Protein AF-A0A0D0DAP6-F1 (afdb_monomer_lite)

Secondary structure (DSSP, 8-state):
-----HHHHHHHHHHHS-GGGSTHHHHHHHHHHHHHTT--HHHHHHHHT--TTTGGGGS-S-HHHHHHHHHH---GGGS-----

Sequence (84 aa):
GSMSTHAWFMCHLCHIFPTSFVGNSMHAGGTTSVAAAGVPPSQIQVIGHWQPATWEHYVCKNLTLLQLLLFHGSHIHDLPFALI

F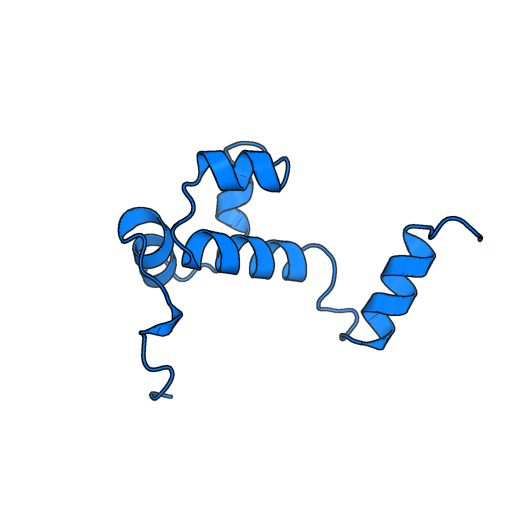oldseek 3Di:
DDPCDPVNVLVVVCVVPPNVCDDLVVLLVVLQVCLQQQNELVVSCVVVVHDSPPSVVSDPPPVVSNCCSHPVSDNCVPPPPPDD

Structure (mmCIF, N/CA/C/O backbone):
data_AF-A0A0D0DAP6-F1
#
_entry.id   AF-A0A0D0DAP6-F1
#
loop_
_atom_site.group_PDB
_atom_site.id
_atom_site.type_symbol
_atom_site.label_atom_id
_atom_site.label_alt_id
_atom_site.label_comp_id
_atom_site.label_asym_id
_atom_site.label_entity_id
_atom_site.label_seq_id
_atom_site.pdbx_PDB_ins_code
_atom_site.Cartn_x
_atom_site.Cartn_y
_atom_site.Cartn_z
_atom_site.occupancy
_atom_site.B_iso_or_equiv
_atom_site.auth_seq_id
_atom_site.auth_comp_id
_atom_site.auth_asym_id
_atom_site.auth_atom_id
_atom_site.pdbx_PDB_model_num
ATOM 1 N N . GLY A 1 1 ? 26.099 -14.340 -10.709 1.00 50.44 1 GLY A N 1
ATOM 2 C CA . GLY A 1 1 ? 24.859 -13.754 -11.252 1.00 50.44 1 GLY A CA 1
ATOM 3 C C . GLY A 1 1 ? 24.953 -12.250 -11.149 1.00 50.44 1 GLY A C 1
ATOM 4 O O . GLY A 1 1 ? 25.495 -11.775 -10.159 1.00 50.44 1 GLY A O 1
ATOM 5 N N . SER A 1 2 ? 24.510 -11.505 -12.161 1.00 65.94 2 SER A N 1
ATOM 6 C CA . SER A 1 2 ? 24.447 -10.041 -12.083 1.00 65.94 2 SER A CA 1
ATOM 7 C C . SER A 1 2 ? 23.405 -9.632 -11.045 1.00 65.94 2 SER A C 1
ATOM 9 O O . SER A 1 2 ? 22.308 -10.191 -11.041 1.00 65.94 2 SER A O 1
ATOM 11 N N . MET A 1 3 ? 23.723 -8.668 -10.178 1.00 69.00 3 MET A N 1
ATOM 12 C CA . MET A 1 3 ? 22.706 -8.106 -9.292 1.00 69.00 3 MET A CA 1
ATOM 13 C C . MET A 1 3 ? 21.587 -7.501 -10.141 1.00 69.00 3 MET A C 1
ATOM 15 O O . MET A 1 3 ? 21.845 -6.684 -11.025 1.00 69.00 3 MET A O 1
ATOM 19 N N . SER A 1 4 ? 20.353 -7.930 -9.881 1.00 68.19 4 SER A N 1
ATOM 20 C CA . SER A 1 4 ? 19.158 -7.314 -10.451 1.00 68.19 4 SER A CA 1
ATOM 21 C C . SER A 1 4 ? 19.149 -5.841 -10.054 1.00 68.19 4 SER A C 1
ATOM 23 O O . SER A 1 4 ? 18.994 -5.510 -8.878 1.00 68.19 4 SER A O 1
ATOM 25 N N . THR A 1 5 ? 19.327 -4.950 -11.024 1.00 86.88 5 THR A N 1
ATOM 26 C CA . THR A 1 5 ? 19.145 -3.517 -10.801 1.00 86.88 5 THR A CA 1
ATOM 27 C C . THR A 1 5 ? 17.656 -3.193 -10.767 1.00 86.88 5 THR A C 1
ATOM 29 O O . THR A 1 5 ? 16.837 -3.902 -11.352 1.00 86.88 5 THR A O 1
ATOM 32 N N . HIS A 1 6 ? 17.293 -2.080 -10.128 1.00 80.62 6 HIS A N 1
ATOM 33 C CA . HIS A 1 6 ? 15.924 -1.560 -10.176 1.00 80.62 6 HIS A CA 1
ATOM 34 C C . HIS A 1 6 ? 15.405 -1.447 -11.623 1.00 80.62 6 HIS A C 1
ATOM 36 O O . HIS A 1 6 ? 14.265 -1.800 -11.906 1.00 80.62 6 HIS A O 1
ATOM 42 N N . ALA A 1 7 ? 16.266 -1.029 -12.559 1.00 81.81 7 ALA A N 1
ATOM 43 C CA . ALA A 1 7 ? 15.936 -0.956 -13.980 1.00 81.81 7 ALA A CA 1
ATOM 44 C C . ALA A 1 7 ? 15.634 -2.333 -14.590 1.00 81.81 7 ALA A C 1
ATOM 46 O O . ALA A 1 7 ? 14.661 -2.461 -15.325 1.00 81.81 7 ALA A O 1
ATOM 47 N N . TRP A 1 8 ? 16.421 -3.366 -14.265 1.00 88.31 8 TRP A N 1
ATOM 48 C CA . TRP A 1 8 ? 16.154 -4.730 -14.727 1.00 88.31 8 TRP A CA 1
ATOM 49 C C . TRP A 1 8 ? 14.807 -5.242 -14.207 1.00 88.31 8 TRP A C 1
ATOM 51 O O . TRP A 1 8 ? 13.997 -5.734 -14.990 1.00 88.31 8 TRP A O 1
ATOM 61 N N . PHE A 1 9 ? 14.541 -5.053 -12.911 1.00 81.75 9 PHE A N 1
ATOM 62 C CA . PHE A 1 9 ? 13.288 -5.472 -12.288 1.00 81.75 9 PHE A CA 1
ATOM 63 C C . PHE A 1 9 ? 12.084 -4.764 -12.912 1.00 81.75 9 PHE A C 1
ATOM 65 O O . PHE A 1 9 ? 11.136 -5.423 -13.327 1.00 81.75 9 PHE A O 1
ATOM 72 N N . MET A 1 10 ? 12.144 -3.438 -13.061 1.00 82.19 10 MET A N 1
ATOM 73 C CA . MET A 1 10 ? 11.059 -2.672 -13.680 1.00 82.19 10 MET A CA 1
ATOM 74 C C . MET A 1 10 ? 10.857 -3.041 -15.149 1.00 82.19 10 MET A C 1
ATOM 76 O O . MET A 1 10 ? 9.721 -3.154 -15.596 1.00 82.19 10 MET A O 1
ATOM 80 N N . CYS A 1 11 ? 11.934 -3.287 -15.896 1.00 83.12 11 CYS A N 1
ATOM 81 C CA . CYS A 1 11 ? 11.843 -3.712 -17.292 1.00 83.12 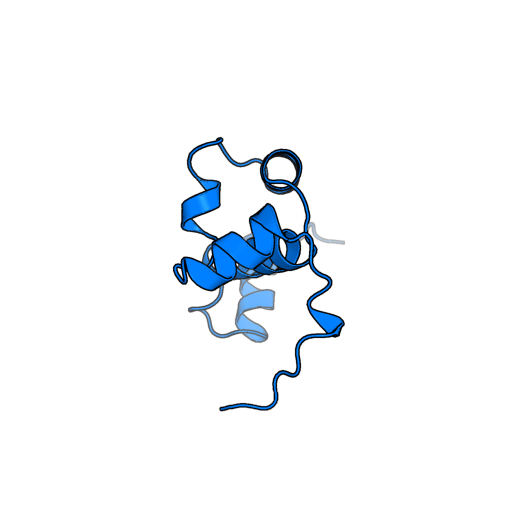11 CYS A CA 1
ATOM 82 C C . CYS A 1 11 ? 11.166 -5.086 -17.419 1.00 83.12 11 CYS A C 1
ATOM 84 O O . CYS A 1 11 ? 10.313 -5.281 -18.281 1.00 83.12 11 CYS A O 1
ATOM 86 N N . HIS A 1 12 ? 11.492 -6.018 -16.520 1.00 83.25 12 HIS A N 1
ATOM 87 C CA . HIS A 1 12 ? 10.844 -7.326 -16.459 1.00 83.25 12 HIS A CA 1
ATOM 88 C C . HIS A 1 12 ? 9.364 -7.218 -16.065 1.00 83.25 12 HIS A C 1
ATOM 90 O O . HIS A 1 12 ? 8.497 -7.847 -16.663 1.00 83.25 12 HIS A O 1
ATOM 96 N N . LEU A 1 13 ? 9.061 -6.370 -15.089 1.00 81.81 13 LEU A N 1
ATOM 97 C CA . LEU A 1 13 ? 7.723 -6.200 -14.540 1.00 81.81 13 LEU A CA 1
ATOM 98 C C . LEU A 1 13 ? 6.775 -5.501 -15.532 1.00 81.81 13 LEU A C 1
ATOM 100 O O . LEU A 1 13 ? 5.640 -5.941 -15.699 1.00 81.81 13 LEU A O 1
ATOM 104 N N . CYS A 1 14 ? 7.267 -4.510 -16.282 1.00 83.94 14 CYS A N 1
ATOM 105 C CA . CYS A 1 14 ? 6.558 -3.887 -17.409 1.00 83.94 14 CYS A CA 1
ATOM 106 C C . CYS A 1 14 ? 6.386 -4.813 -18.627 1.00 83.94 14 CYS A C 1
ATOM 108 O O . CYS A 1 14 ? 5.648 -4.482 -19.552 1.00 83.94 14 CYS A O 1
ATOM 110 N N . HIS A 1 15 ? 7.089 -5.947 -18.668 1.00 84.56 15 HIS A N 1
ATOM 111 C CA . HIS A 1 15 ? 6.890 -6.966 -19.699 1.00 84.56 15 HIS A CA 1
ATOM 112 C C . HIS A 1 15 ? 5.658 -7.834 -19.412 1.00 84.56 15 HIS A C 1
ATOM 114 O O . HIS A 1 15 ? 5.064 -8.389 -20.332 1.00 84.56 15 HIS A O 1
ATOM 120 N N . ILE A 1 16 ? 5.294 -7.964 -18.133 1.00 83.75 16 ILE A N 1
ATOM 121 C CA . ILE A 1 16 ? 4.172 -8.784 -17.659 1.00 83.75 16 ILE A CA 1
ATOM 122 C C . ILE A 1 16 ? 2.921 -7.917 -17.476 1.00 83.75 16 ILE A C 1
ATOM 124 O O . ILE A 1 16 ? 1.815 -8.338 -17.807 1.00 83.75 16 ILE A O 1
ATOM 128 N N . PHE A 1 17 ? 3.098 -6.698 -16.967 1.00 78.00 17 PHE A N 1
ATOM 129 C CA . PHE A 1 17 ? 2.021 -5.753 -16.694 1.00 78.00 17 PHE A CA 1
ATOM 130 C C . PHE A 1 17 ? 2.167 -4.491 -17.547 1.00 78.00 17 PHE A C 1
ATOM 132 O O . PHE A 1 17 ? 3.289 -4.089 -17.850 1.00 78.00 17 PHE A O 1
ATOM 139 N N . PRO A 1 18 ? 1.063 -3.804 -17.894 1.00 77.81 18 PRO A N 1
ATOM 140 C CA . PRO A 1 18 ? 1.153 -2.519 -18.572 1.00 77.81 18 PRO A CA 1
ATOM 141 C C . PRO A 1 18 ? 1.970 -1.529 -17.734 1.00 77.81 18 PRO A C 1
ATOM 143 O O . PRO A 1 18 ? 1.852 -1.488 -16.509 1.00 77.81 18 PRO A O 1
ATOM 146 N N . THR A 1 19 ? 2.755 -0.678 -18.392 1.00 70.31 19 THR A N 1
ATOM 147 C CA . THR A 1 19 ? 3.621 0.324 -17.741 1.00 70.31 19 THR A CA 1
ATOM 148 C C . THR A 1 19 ? 2.863 1.297 -16.831 1.00 70.31 19 THR A C 1
ATOM 150 O O . THR A 1 19 ? 3.462 1.909 -15.953 1.00 70.31 19 THR A O 1
ATOM 153 N N . SER A 1 20 ? 1.542 1.419 -16.986 1.00 70.06 20 SER A N 1
ATOM 154 C CA . SER A 1 20 ? 0.661 2.208 -16.117 1.00 70.06 20 SER A CA 1
ATOM 155 C C . SER A 1 20 ? 0.364 1.565 -14.750 1.00 70.06 20 SER A C 1
ATOM 157 O O . SER A 1 20 ? -0.214 2.223 -13.886 1.00 70.06 20 SER A O 1
ATOM 159 N N . PHE A 1 21 ? 0.725 0.293 -14.533 1.00 63.94 21 PHE A N 1
ATOM 160 C CA . PHE A 1 21 ? 0.394 -0.490 -13.329 1.00 63.94 21 PHE A CA 1
ATOM 161 C C . PHE A 1 21 ? 1.569 -0.715 -12.365 1.00 63.94 21 PHE A C 1
ATOM 163 O O . PHE A 1 21 ? 1.479 -1.545 -11.464 1.00 63.94 21 PHE A O 1
ATOM 170 N N . VAL A 1 22 ? 2.666 0.026 -12.503 1.00 73.94 22 VAL A N 1
ATOM 171 C CA . VAL A 1 22 ? 3.881 -0.193 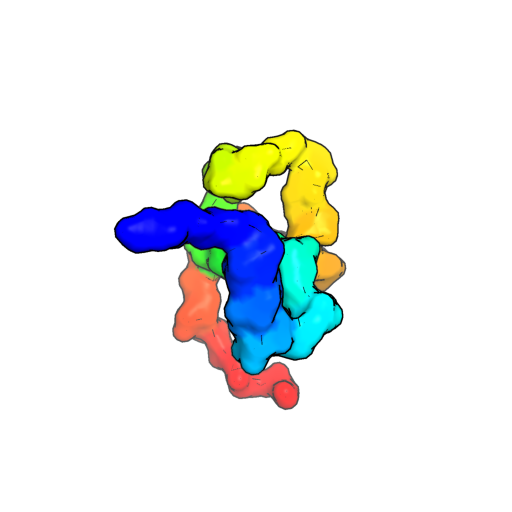-11.701 1.00 73.94 22 VAL A CA 1
ATOM 172 C C . VAL A 1 22 ? 3.998 0.753 -10.504 1.00 73.94 22 VAL A C 1
ATOM 174 O O . VAL A 1 22 ? 3.362 1.806 -10.452 1.00 73.94 22 VAL A O 1
ATOM 177 N N . GLY A 1 23 ? 4.821 0.372 -9.523 1.00 77.38 23 GLY A N 1
ATOM 178 C CA . GLY A 1 23 ? 5.162 1.197 -8.360 1.00 77.38 23 GLY A CA 1
ATOM 179 C C . GLY A 1 23 ? 3.957 1.502 -7.469 1.00 77.38 23 GLY A C 1
ATOM 180 O O . GLY A 1 23 ? 3.594 0.695 -6.618 1.00 77.38 23 GLY A O 1
ATOM 181 N N . ASN A 1 24 ? 3.315 2.655 -7.678 1.00 75.31 24 ASN A N 1
ATOM 182 C CA . ASN A 1 24 ? 2.223 3.137 -6.829 1.00 75.31 24 ASN A CA 1
ATOM 183 C C . ASN A 1 24 ? 0.961 2.282 -6.923 1.00 75.31 24 ASN A C 1
ATOM 185 O O . ASN A 1 24 ? 0.341 2.014 -5.900 1.00 75.31 24 ASN A O 1
ATOM 189 N N . SER A 1 25 ? 0.594 1.823 -8.121 1.00 74.00 25 SER A N 1
ATOM 190 C CA . SER A 1 25 ? -0.580 0.958 -8.299 1.00 74.00 25 SER A CA 1
ATOM 191 C C . SER A 1 25 ? -0.366 -0.411 -7.647 1.00 74.00 25 SER A C 1
ATOM 193 O O . SER A 1 25 ? -1.281 -0.943 -7.025 1.00 74.00 25 SER A O 1
ATOM 195 N N . MET A 1 26 ? 0.857 -0.950 -7.714 1.00 78.19 26 MET A N 1
ATOM 196 C CA . MET A 1 26 ? 1.226 -2.186 -7.015 1.00 78.19 26 MET A CA 1
ATOM 197 C C . MET A 1 26 ? 1.264 -2.009 -5.502 1.00 78.19 26 MET A C 1
ATOM 199 O O . MET A 1 26 ? 0.750 -2.861 -4.786 1.00 78.19 26 MET A O 1
ATOM 203 N N . HIS A 1 27 ? 1.818 -0.902 -5.007 1.00 80.25 27 HIS A N 1
ATOM 204 C CA . HIS A 1 27 ? 1.764 -0.577 -3.585 1.00 80.25 27 HIS A CA 1
ATOM 205 C C . HIS A 1 27 ? 0.320 -0.399 -3.107 1.00 80.25 27 HIS A C 1
ATOM 207 O O . HIS A 1 27 ? -0.032 -0.927 -2.061 1.00 80.25 27 HIS A O 1
ATOM 213 N N . ALA A 1 28 ? -0.542 0.259 -3.884 1.00 78.50 28 ALA A N 1
ATOM 214 C CA . ALA A 1 28 ? -1.954 0.417 -3.549 1.00 78.50 28 ALA A CA 1
ATOM 215 C C . ALA A 1 28 ? -2.703 -0.921 -3.520 1.00 78.50 28 ALA A C 1
ATOM 217 O O . ALA A 1 28 ? -3.408 -1.224 -2.556 1.00 78.50 28 ALA A O 1
ATOM 218 N N . GLY A 1 29 ? -2.503 -1.757 -4.541 1.00 79.31 29 GLY A N 1
ATOM 219 C CA . GLY A 1 29 ? -3.084 -3.096 -4.602 1.00 79.31 29 GLY A CA 1
ATOM 220 C C . GLY A 1 29 ? -2.587 -4.002 -3.475 1.00 79.31 29 GLY A C 1
ATOM 221 O O . GLY A 1 29 ? -3.391 -4.646 -2.808 1.00 79.31 29 GLY A O 1
ATOM 222 N N . GLY A 1 30 ? -1.278 -4.001 -3.208 1.00 81.56 30 GLY A N 1
ATOM 223 C CA . GLY A 1 30 ? -0.660 -4.770 -2.128 1.00 81.56 30 GLY A CA 1
ATOM 224 C C . GLY A 1 30 ? -1.156 -4.334 -0.752 1.00 81.56 30 GLY A C 1
ATOM 225 O O . GLY A 1 30 ? -1.635 -5.164 0.016 1.00 81.56 30 GLY A O 1
ATOM 226 N N . THR A 1 31 ? -1.140 -3.031 -0.463 1.00 83.31 31 THR A N 1
ATOM 227 C CA . THR A 1 31 ? -1.675 -2.474 0.788 1.00 83.31 31 THR A CA 1
ATOM 228 C C . THR A 1 31 ? -3.158 -2.805 0.953 1.00 83.31 31 THR A C 1
ATOM 230 O O . THR A 1 31 ? -3.570 -3.230 2.029 1.00 83.31 31 THR A O 1
ATOM 233 N N . THR A 1 32 ? -3.954 -2.690 -0.114 1.00 79.88 32 THR A N 1
ATOM 234 C CA . THR A 1 32 ? -5.378 -3.059 -0.097 1.00 79.88 32 THR A CA 1
ATOM 235 C C . THR A 1 32 ? -5.566 -4.553 0.164 1.00 79.88 32 THR A C 1
ATOM 237 O O . THR A 1 32 ? -6.420 -4.911 0.963 1.00 79.88 32 THR A O 1
ATOM 240 N N . SER A 1 33 ? -4.755 -5.428 -0.439 1.00 80.12 33 SER A N 1
ATOM 241 C CA . SER A 1 33 ? -4.811 -6.880 -0.215 1.00 80.12 33 SER A CA 1
ATOM 242 C C . SER A 1 33 ? -4.442 -7.275 1.217 1.00 80.12 33 SER A C 1
ATOM 244 O O . SER A 1 33 ? -5.000 -8.226 1.758 1.00 80.12 33 SER A O 1
ATOM 246 N N . VAL A 1 34 ? -3.494 -6.573 1.834 1.00 81.19 34 VAL A N 1
ATOM 247 C CA . VAL A 1 34 ? -3.059 -6.849 3.209 1.00 81.19 34 VAL A CA 1
ATOM 248 C C . VAL A 1 34 ? -4.074 -6.295 4.214 1.00 81.19 34 VAL A C 1
ATOM 250 O O . VAL A 1 34 ? -4.439 -6.989 5.159 1.00 81.19 34 VAL A O 1
ATOM 253 N N . ALA A 1 35 ? -4.613 -5.097 3.966 1.00 82.69 35 ALA A N 1
ATOM 254 C CA . ALA A 1 35 ? -5.744 -4.567 4.725 1.00 82.69 35 ALA A CA 1
ATOM 255 C C . ALA A 1 35 ? -6.968 -5.486 4.609 1.00 82.69 35 ALA A C 1
ATOM 257 O O . ALA A 1 35 ? -7.623 -5.769 5.603 1.00 82.69 35 ALA A O 1
ATOM 258 N N . ALA A 1 36 ? -7.242 -6.001 3.410 1.00 74.38 36 ALA A N 1
ATOM 259 C CA . ALA A 1 36 ? -8.294 -6.974 3.146 1.00 74.38 36 ALA A CA 1
ATOM 260 C C . ALA A 1 36 ? -8.171 -8.240 3.990 1.00 74.38 36 ALA A C 1
ATOM 262 O O . ALA A 1 36 ? -9.171 -8.753 4.470 1.00 74.38 36 ALA A O 1
ATOM 263 N N . ALA A 1 37 ? -6.951 -8.716 4.222 1.00 78.62 37 ALA A N 1
ATOM 264 C CA . ALA A 1 37 ? -6.697 -9.849 5.104 1.00 78.62 37 ALA A CA 1
ATOM 265 C C . ALA A 1 37 ? -6.879 -9.518 6.602 1.00 78.62 37 ALA A C 1
ATOM 267 O O . ALA A 1 37 ? -6.606 -10.365 7.449 1.00 78.62 37 ALA A O 1
ATOM 268 N N . GLY A 1 38 ? -7.314 -8.300 6.947 1.00 76.12 38 GLY A N 1
ATOM 269 C CA . GLY A 1 38 ? -7.543 -7.869 8.323 1.00 76.12 38 GLY A CA 1
ATOM 270 C C . GLY A 1 38 ? -6.280 -7.464 9.075 1.00 76.12 38 GLY A C 1
ATOM 271 O O . GLY A 1 38 ? -6.300 -7.363 10.302 1.00 76.12 38 GLY A O 1
ATOM 272 N N . VAL A 1 39 ? -5.165 -7.252 8.371 1.00 80.56 39 VAL A N 1
ATOM 273 C CA . VAL A 1 39 ? -3.909 -6.853 9.007 1.00 80.56 39 VAL A CA 1
ATOM 274 C C . VAL A 1 39 ? -4.050 -5.427 9.549 1.00 80.56 39 VAL A C 1
ATOM 276 O O . VAL A 1 39 ? -4.464 -4.525 8.817 1.00 80.56 39 VAL A O 1
ATOM 279 N N . PRO A 1 40 ? -3.701 -5.183 10.824 1.00 82.56 40 PRO A N 1
ATOM 280 C CA . PRO A 1 40 ? -3.890 -3.879 11.432 1.00 82.56 40 PRO A CA 1
ATOM 281 C C . PRO A 1 40 ? -2.995 -2.809 10.779 1.00 82.56 40 PRO A C 1
ATOM 283 O O . PRO A 1 40 ? -1.854 -3.099 10.401 1.00 82.56 40 PRO A O 1
ATOM 286 N N . PRO A 1 41 ? -3.449 -1.542 10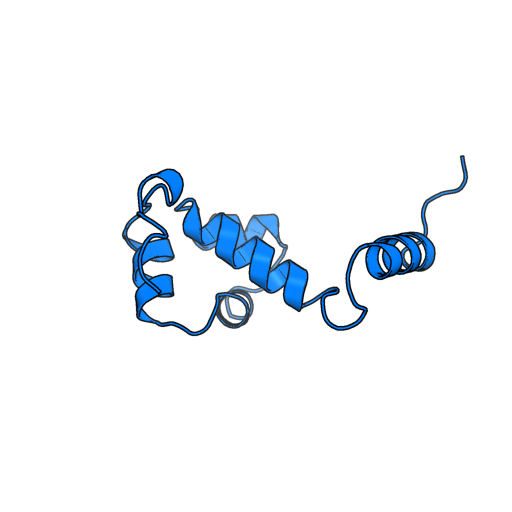.729 1.00 79.94 41 PRO A N 1
ATOM 287 C CA . PRO A 1 41 ? -2.706 -0.415 10.158 1.00 79.94 41 PRO A CA 1
ATOM 288 C C . PRO A 1 41 ? -1.247 -0.296 10.601 1.00 79.94 41 PRO A C 1
ATOM 290 O O . PRO A 1 41 ? -0.370 -0.020 9.788 1.00 79.94 41 PRO A O 1
ATOM 293 N N . SER A 1 42 ? -0.964 -0.533 11.884 1.00 83.88 42 SER A N 1
ATOM 294 C CA . SER A 1 42 ? 0.392 -0.454 12.438 1.00 83.88 42 SER A CA 1
ATOM 295 C C . SER A 1 42 ? 1.332 -1.498 11.833 1.00 83.88 42 SER A C 1
ATOM 297 O O . SER A 1 42 ? 2.500 -1.206 11.594 1.00 83.88 42 SER A O 1
ATOM 299 N N . GLN A 1 43 ? 0.830 -2.697 11.530 1.00 82.75 43 GLN A N 1
ATOM 300 C CA . GLN A 1 43 ? 1.609 -3.737 10.862 1.00 82.75 43 GLN A CA 1
ATOM 301 C C . GLN A 1 43 ? 1.785 -3.427 9.376 1.00 82.75 43 GLN A C 1
ATOM 303 O O . GLN A 1 43 ? 2.886 -3.578 8.863 1.00 82.75 43 GLN A O 1
ATOM 308 N N . ILE A 1 44 ? 0.750 -2.918 8.702 1.00 82.94 44 ILE A N 1
ATOM 309 C CA . ILE A 1 44 ? 0.838 -2.477 7.299 1.00 82.94 44 ILE A CA 1
ATOM 310 C C . ILE A 1 44 ? 1.901 -1.382 7.131 1.00 82.94 44 ILE A C 1
ATOM 312 O O . ILE A 1 44 ? 2.727 -1.446 6.218 1.00 82.94 44 ILE A O 1
ATOM 316 N N . GLN A 1 45 ? 1.923 -0.407 8.043 1.00 83.75 45 GLN A N 1
ATOM 317 C CA . GLN A 1 45 ? 2.918 0.666 8.058 1.00 83.75 45 GLN A CA 1
ATOM 318 C C . GLN A 1 45 ? 4.341 0.123 8.190 1.00 83.75 45 GLN A C 1
ATOM 320 O O . GLN A 1 45 ? 5.224 0.550 7.448 1.00 83.75 45 GLN A O 1
ATOM 325 N N . VAL A 1 46 ? 4.554 -0.835 9.097 1.00 84.75 46 VAL A N 1
ATOM 326 C CA . VAL A 1 46 ? 5.856 -1.487 9.281 1.00 84.75 46 VAL A CA 1
ATOM 327 C C . VAL A 1 46 ? 6.248 -2.291 8.041 1.00 84.75 46 VAL A C 1
ATOM 329 O O . VAL A 1 46 ? 7.372 -2.147 7.572 1.00 84.75 46 VAL A O 1
ATOM 332 N N . ILE A 1 47 ? 5.325 -3.082 7.480 1.00 82.38 47 ILE A N 1
ATOM 333 C CA . ILE A 1 47 ? 5.570 -3.956 6.320 1.00 82.38 47 ILE A CA 1
ATOM 334 C C . ILE A 1 47 ? 6.024 -3.155 5.105 1.00 82.38 47 ILE A C 1
ATOM 336 O O . ILE A 1 47 ? 6.933 -3.571 4.392 1.00 82.38 47 ILE A O 1
ATOM 340 N N . GLY A 1 48 ? 5.397 -2.012 4.851 1.00 77.50 48 GLY A N 1
ATOM 341 C CA . GLY A 1 48 ? 5.744 -1.217 3.684 1.00 77.50 48 GLY A CA 1
ATOM 342 C C . GLY A 1 48 ? 6.666 -0.022 3.963 1.00 77.50 48 GLY A C 1
ATOM 343 O O . GLY A 1 48 ? 6.907 0.762 3.051 1.00 77.50 48 GLY A O 1
ATOM 344 N N . HIS A 1 49 ? 7.128 0.162 5.204 1.00 80.06 49 HIS A N 1
ATOM 345 C CA . HIS A 1 49 ? 7.920 1.321 5.643 1.00 80.06 49 HIS A CA 1
ATOM 346 C C . HIS A 1 49 ? 7.254 2.690 5.396 1.00 80.06 49 HIS A C 1
ATOM 348 O O . HIS A 1 49 ? 7.889 3.650 4.955 1.00 80.06 49 HIS A O 1
ATOM 354 N N . TRP A 1 50 ? 5.960 2.794 5.691 1.00 75.38 50 TRP A N 1
ATOM 355 C CA . TRP A 1 5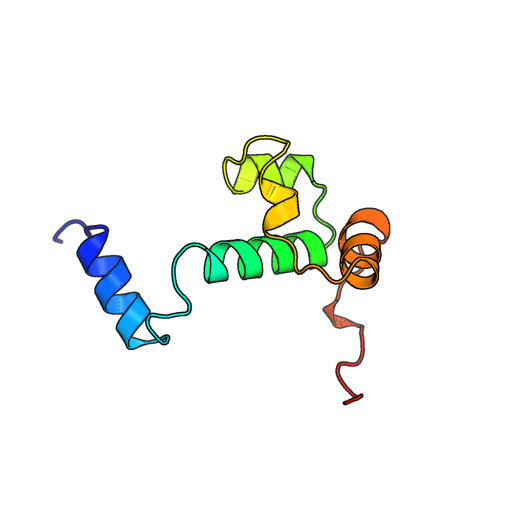0 ? 5.168 3.996 5.429 1.00 75.38 50 TRP A CA 1
ATOM 356 C C . TRP A 1 50 ? 5.164 4.920 6.633 1.00 75.38 50 TRP A C 1
ATOM 358 O O . TRP A 1 50 ? 5.097 4.474 7.778 1.00 75.38 50 TRP A O 1
ATOM 368 N N . GLN A 1 51 ? 5.152 6.227 6.375 1.00 72.00 51 GLN A N 1
ATOM 369 C CA . GLN A 1 51 ? 4.819 7.180 7.426 1.00 72.00 51 GLN A CA 1
ATOM 370 C C . GLN A 1 51 ? 3.322 7.075 7.779 1.00 72.00 51 GLN A C 1
ATOM 372 O O . GLN A 1 51 ? 2.513 6.776 6.893 1.00 72.00 51 GLN A O 1
ATOM 377 N N . PRO A 1 52 ? 2.925 7.345 9.039 1.00 66.69 52 PRO A N 1
ATOM 378 C CA . PRO A 1 52 ? 1.566 7.093 9.526 1.00 66.69 52 PRO A CA 1
ATOM 379 C C . PRO A 1 52 ? 0.445 7.733 8.696 1.00 66.69 52 PRO A C 1
ATOM 381 O O . PRO A 1 52 ? -0.635 7.163 8.601 1.00 66.69 52 PRO A O 1
ATOM 384 N N . ALA A 1 53 ? 0.708 8.877 8.055 1.00 67.00 53 ALA A N 1
ATOM 385 C CA . ALA A 1 53 ? -0.267 9.607 7.241 1.00 67.00 53 ALA A CA 1
ATOM 386 C C . ALA A 1 53 ? -0.310 9.180 5.758 1.00 67.00 53 ALA A C 1
ATOM 388 O O . ALA A 1 53 ? -1.179 9.625 5.012 1.00 67.00 53 ALA A O 1
ATOM 389 N N . THR A 1 54 ? 0.633 8.353 5.294 1.00 65.12 54 THR A N 1
ATOM 390 C CA . THR A 1 54 ? 0.823 8.099 3.855 1.00 65.12 54 THR A CA 1
ATOM 391 C C . THR A 1 54 ? 0.091 6.848 3.369 1.00 65.12 54 THR A C 1
ATOM 393 O O . THR A 1 54 ? -0.293 6.776 2.203 1.00 65.12 54 THR A O 1
ATOM 396 N N . TRP A 1 55 ? -0.115 5.854 4.237 1.00 68.12 55 TRP A N 1
ATOM 397 C CA . TRP A 1 55 ? -0.637 4.537 3.838 1.00 68.12 55 TRP A CA 1
ATOM 398 C C . TRP A 1 55 ? -2.129 4.532 3.497 1.00 68.12 55 TRP A C 1
ATOM 400 O O . TRP A 1 55 ? -2.544 3.826 2.579 1.00 68.12 55 TRP A O 1
ATOM 410 N N . GLU A 1 56 ? -2.913 5.399 4.138 1.00 67.19 56 GLU A N 1
ATOM 411 C CA . GLU A 1 56 ? -4.345 5.561 3.861 1.00 67.19 56 GLU A CA 1
ATOM 412 C C . GLU A 1 56 ? -4.612 5.990 2.412 1.00 67.19 56 GLU A C 1
ATOM 414 O O . GLU A 1 56 ? -5.604 5.579 1.816 1.00 67.19 56 GLU A O 1
ATOM 419 N N . HIS A 1 57 ? -3.697 6.756 1.804 1.00 68.12 57 HIS A N 1
ATOM 420 C CA . HIS A 1 57 ? -3.847 7.240 0.428 1.00 68.12 57 HIS A CA 1
ATOM 421 C C . HIS A 1 57 ? -3.775 6.125 -0.625 1.00 68.12 57 HIS A C 1
ATOM 423 O O . HIS A 1 57 ? -4.140 6.331 -1.783 1.00 68.12 57 HIS A O 1
ATOM 429 N N . TYR A 1 58 ? -3.280 4.956 -0.227 1.00 61.69 58 TYR A N 1
ATOM 430 C CA . TYR A 1 58 ? -3.043 3.826 -1.110 1.00 61.69 58 TYR A CA 1
ATOM 431 C C . TYR A 1 58 ? -4.038 2.689 -0.899 1.00 61.69 58 TYR A C 1
ATOM 433 O O . TYR A 1 58 ? -4.059 1.756 -1.697 1.00 61.69 58 TYR A O 1
ATOM 441 N N . VAL A 1 59 ? -4.905 2.769 0.111 1.00 64.75 59 VAL A N 1
ATOM 442 C CA . VAL A 1 59 ? -6.073 1.893 0.147 1.00 64.75 59 VAL A CA 1
ATOM 443 C C . VAL A 1 59 ? -7.126 2.462 -0.803 1.00 64.75 59 VAL A C 1
ATOM 445 O O . VAL A 1 59 ? -7.398 3.664 -0.799 1.00 64.75 59 VAL A O 1
ATOM 448 N N . CYS A 1 60 ? -7.701 1.614 -1.662 1.00 65.94 60 CYS A N 1
ATOM 449 C CA . CYS A 1 60 ? -8.731 2.035 -2.611 1.00 65.94 60 CYS A CA 1
ATOM 450 C C . CYS A 1 60 ? -9.834 2.862 -1.919 1.00 65.94 60 CYS A C 1
ATOM 452 O O . CYS A 1 60 ? -10.431 2.431 -0.938 1.00 65.94 60 CYS A O 1
ATOM 454 N N . LYS A 1 61 ? -10.127 4.041 -2.488 1.00 58.12 61 LYS A N 1
ATOM 455 C CA . LYS A 1 61 ? -10.958 5.136 -1.938 1.00 58.12 61 LYS A CA 1
ATOM 456 C C . LYS A 1 61 ? -12.422 4.798 -1.618 1.00 58.12 61 LYS A C 1
ATOM 458 O O . LYS A 1 61 ? -13.188 5.690 -1.257 1.00 58.12 61 LYS A O 1
ATOM 463 N N . ASN A 1 62 ? -12.852 3.551 -1.782 1.00 63.75 62 ASN A N 1
ATOM 464 C CA . ASN A 1 62 ? -14.181 3.153 -1.353 1.00 63.75 62 ASN A CA 1
ATOM 465 C C . ASN 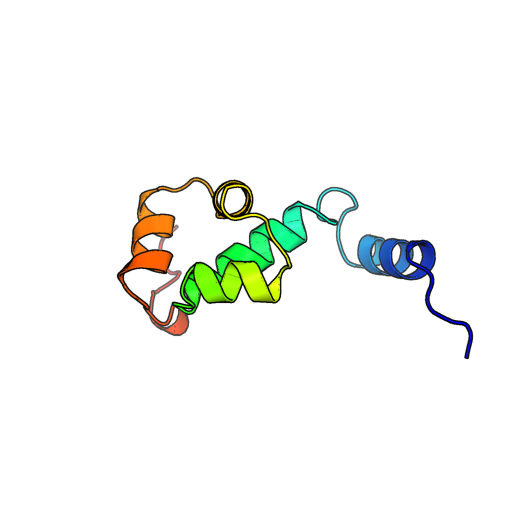A 1 62 ? -14.176 3.044 0.181 1.00 63.75 62 ASN A C 1
ATOM 467 O O . ASN A 1 62 ? -13.684 2.069 0.742 1.00 63.75 62 ASN A O 1
ATOM 471 N N . LEU A 1 63 ? -14.699 4.079 0.845 1.00 61.78 63 LEU A N 1
ATOM 472 C CA . LEU A 1 63 ? -14.771 4.186 2.307 1.00 61.78 63 LEU A CA 1
ATOM 473 C C . LEU A 1 63 ? -15.454 2.973 2.956 1.00 61.78 63 LEU A C 1
ATOM 475 O O . LEU A 1 63 ? -15.036 2.548 4.027 1.00 61.78 63 LEU A O 1
ATOM 479 N N . THR A 1 64 ? -16.452 2.381 2.294 1.00 63.75 64 THR A N 1
ATOM 480 C CA . THR A 1 64 ? -17.157 1.189 2.784 1.00 63.75 64 THR A CA 1
ATOM 481 C C . THR A 1 64 ? -16.258 -0.042 2.769 1.00 63.75 64 THR A C 1
ATOM 483 O O . THR A 1 64 ? -16.215 -0.776 3.754 1.00 63.75 64 THR A O 1
ATOM 486 N N . LEU A 1 65 ? -15.490 -0.244 1.693 1.00 63.84 65 LEU A N 1
ATOM 487 C CA . LEU A 1 65 ? -14.482 -1.299 1.645 1.00 63.84 65 LEU A CA 1
ATOM 488 C C . LEU A 1 65 ? -13.414 -1.040 2.702 1.00 63.84 65 LEU A C 1
ATOM 490 O O . LEU A 1 65 ? -13.208 -1.906 3.535 1.00 63.84 65 LEU A O 1
ATOM 494 N N . LEU A 1 66 ? -12.826 0.159 2.756 1.00 65.50 66 LEU A N 1
ATOM 495 C CA . LEU A 1 66 ? -11.827 0.537 3.764 1.00 65.50 66 LEU A CA 1
ATOM 496 C C . LEU A 1 66 ? -12.288 0.198 5.193 1.00 65.50 66 LEU A C 1
ATOM 498 O O . LEU A 1 66 ? -11.543 -0.414 5.951 1.00 65.50 66 LEU A O 1
ATOM 502 N N . GLN A 1 67 ? -13.522 0.549 5.559 1.00 66.62 67 GLN A N 1
ATOM 503 C CA . GLN A 1 67 ? -14.069 0.253 6.884 1.00 66.62 67 GLN A CA 1
ATOM 504 C C . GLN A 1 67 ? -14.252 -1.251 7.132 1.00 66.62 67 GLN A C 1
ATOM 506 O O . GLN A 1 67 ? -14.029 -1.727 8.247 1.00 66.62 67 GLN A O 1
ATOM 511 N N . LEU A 1 68 ? -14.626 -2.013 6.105 1.00 66.25 68 LEU A N 1
ATOM 512 C CA . LEU A 1 68 ? -14.702 -3.470 6.175 1.00 66.25 68 LEU A CA 1
ATOM 513 C C . LEU A 1 68 ? -13.305 -4.090 6.362 1.00 66.25 68 LEU A C 1
ATOM 515 O O . LEU A 1 68 ? -13.110 -4.905 7.258 1.00 66.25 68 LEU A O 1
ATOM 519 N N . LEU A 1 69 ? -12.317 -3.655 5.575 1.00 67.00 69 LEU A N 1
ATOM 520 C CA . LEU A 1 69 ? -10.941 -4.156 5.645 1.00 67.00 69 LEU A CA 1
ATOM 521 C C . LEU A 1 69 ? -10.301 -3.856 7.010 1.00 67.00 69 LEU A C 1
ATOM 523 O O . LEU A 1 69 ? -9.725 -4.736 7.641 1.00 67.00 69 LEU A O 1
ATOM 527 N N . LEU A 1 70 ? -10.430 -2.614 7.485 1.00 67.25 70 LEU A N 1
ATOM 528 C CA . LEU A 1 70 ? -9.716 -2.137 8.670 1.00 67.25 70 LEU A CA 1
ATOM 529 C C . LEU A 1 70 ? -10.363 -2.533 9.996 1.00 67.25 70 LEU A C 1
ATOM 531 O O . LEU A 1 70 ? -9.646 -2.744 10.971 1.00 67.25 70 LEU A O 1
ATOM 535 N N . PHE A 1 71 ? -11.696 -2.605 10.054 1.00 69.19 71 PHE A N 1
ATOM 536 C CA . PHE A 1 71 ? -12.407 -2.817 11.319 1.00 69.19 71 PHE A CA 1
ATOM 537 C C . PHE A 1 71 ? -13.057 -4.192 11.443 1.00 69.19 71 PHE A C 1
ATOM 539 O O . PHE A 1 71 ? -13.335 -4.607 12.564 1.00 69.19 71 PHE A O 1
ATOM 546 N N . HIS A 1 72 ? -13.291 -4.908 10.337 1.00 62.03 72 HIS A N 1
ATOM 547 C CA . HIS A 1 72 ? -13.977 -6.202 10.386 1.00 62.03 72 HIS A CA 1
ATOM 548 C C . HIS A 1 72 ? -13.054 -7.412 10.231 1.00 62.03 72 HIS A C 1
ATOM 550 O O . HIS A 1 72 ? -13.553 -8.531 10.322 1.00 62.03 72 HIS A O 1
ATOM 556 N N . GLY A 1 73 ? -11.740 -7.230 10.020 1.00 57.38 73 GLY A N 1
ATOM 557 C CA . GLY A 1 73 ? -10.755 -8.325 10.015 1.00 57.38 73 GLY A CA 1
ATOM 558 C C . GLY A 1 73 ? -11.140 -9.517 9.129 1.00 57.38 73 GLY A C 1
ATOM 559 O O . GLY A 1 73 ? -10.795 -10.656 9.433 1.00 57.38 73 GLY A O 1
ATOM 560 N N . SER A 1 74 ? -11.971 -9.276 8.112 1.00 55.78 74 SER A N 1
ATOM 561 C CA . SER A 1 74 ? -12.769 -10.325 7.490 1.00 55.78 74 SER A CA 1
ATOM 562 C C . SER A 1 74 ? -12.004 -10.947 6.340 1.00 55.78 74 SER A C 1
ATOM 564 O O . SER A 1 74 ? -11.624 -10.273 5.389 1.00 55.78 74 SER A O 1
ATOM 566 N N . HIS A 1 75 ? -11.818 -12.257 6.433 1.00 54.84 75 HIS A N 1
ATOM 567 C CA . HIS A 1 75 ? -11.264 -13.120 5.405 1.00 54.84 75 HIS A CA 1
ATOM 568 C C . HIS A 1 75 ? -12.055 -12.946 4.092 1.00 54.84 75 HIS A C 1
ATOM 570 O O . HIS A 1 75 ? -13.141 -13.493 3.921 1.00 54.84 75 HIS A O 1
ATOM 576 N N . ILE A 1 76 ? -11.533 -12.149 3.152 1.00 51.34 76 ILE A N 1
ATOM 577 C CA . ILE A 1 76 ? -12.216 -11.833 1.876 1.00 51.34 76 ILE A CA 1
ATOM 578 C C . ILE A 1 76 ? -12.425 -13.065 0.992 1.00 51.34 76 ILE A C 1
ATOM 580 O O . ILE A 1 76 ? -13.204 -13.016 0.044 1.00 51.34 76 ILE A O 1
ATOM 584 N N . HIS A 1 77 ? -11.814 -14.202 1.323 1.00 51.38 77 HIS A N 1
ATOM 585 C CA . HIS A 1 77 ? -12.069 -15.452 0.615 1.00 51.38 77 HIS A CA 1
ATOM 586 C C . HIS A 1 77 ? -13.521 -15.956 0.731 1.00 51.38 77 HIS A C 1
ATOM 588 O O . HIS A 1 77 ? -13.882 -16.845 -0.034 1.00 51.38 77 HIS A O 1
ATOM 594 N N . ASP A 1 78 ? -14.357 -15.370 1.599 1.00 47.91 78 ASP A N 1
ATOM 595 C CA . ASP A 1 78 ? -15.758 -15.779 1.783 1.00 47.91 78 ASP A CA 1
ATOM 596 C C . ASP A 1 78 ? -16.799 -14.759 1.273 1.00 47.91 78 ASP A C 1
ATOM 598 O O . ASP A 1 78 ? -18.003 -15.002 1.372 1.00 47.91 78 ASP A O 1
ATOM 602 N N . LEU A 1 79 ? -16.382 -13.625 0.691 1.00 49.00 79 LEU A N 1
ATOM 603 C CA . LEU A 1 79 ? -17.319 -12.702 0.039 1.00 49.00 79 LEU A CA 1
ATOM 604 C C . LEU A 1 79 ? -17.559 -13.158 -1.408 1.00 49.00 79 LEU A C 1
ATOM 606 O O . LEU A 1 79 ? -16.603 -13.242 -2.185 1.00 49.00 79 LEU A O 1
ATOM 610 N N . PRO A 1 80 ? -18.813 -13.449 -1.806 1.00 43.03 80 PRO A N 1
ATOM 611 C CA . PRO A 1 80 ? -19.099 -13.893 -3.154 1.00 43.03 80 PRO A CA 1
ATOM 612 C C . PRO A 1 80 ? -18.868 -12.703 -4.081 1.00 43.03 80 PRO A C 1
ATOM 614 O O . PRO A 1 80 ? -19.703 -11.807 -4.184 1.00 43.03 80 PRO A O 1
ATOM 617 N N . PHE A 1 81 ? -17.749 -12.705 -4.802 1.00 47.50 81 PHE A N 1
ATOM 618 C CA . PHE A 1 81 ? -17.552 -11.895 -6.008 1.00 47.50 81 PHE A CA 1
ATOM 619 C C . PHE A 1 81 ? -18.447 -12.417 -7.150 1.00 47.50 81 PHE A C 1
ATOM 621 O O . PHE A 1 81 ? -18.004 -12.708 -8.255 1.00 47.50 81 PHE A O 1
ATOM 628 N N . ALA A 1 82 ? -19.737 -12.560 -6.858 1.00 40.78 82 ALA A N 1
ATOM 629 C CA . ALA A 1 82 ? -20.807 -12.872 -7.781 1.00 40.78 82 ALA A CA 1
ATOM 630 C C . ALA A 1 82 ? -21.893 -11.815 -7.590 1.00 40.78 82 ALA A C 1
ATOM 632 O O . ALA A 1 82 ? -22.962 -12.110 -7.072 1.00 40.78 82 ALA A O 1
ATOM 633 N N . LEU A 1 83 ? -21.574 -10.568 -7.935 1.00 41.09 83 LEU A N 1
ATOM 634 C CA . LEU A 1 83 ? -22.527 -9.551 -8.383 1.00 41.09 83 LEU A CA 1
ATOM 635 C C . LEU A 1 83 ? -21.737 -8.307 -8.792 1.00 41.09 83 LEU A C 1
ATOM 637 O O . LEU A 1 83 ? -21.462 -7.429 -7.975 1.00 41.09 83 LEU A O 1
ATOM 641 N N . ILE A 1 84 ? -21.326 -8.295 -10.059 1.00 39.69 84 ILE A N 1
ATOM 642 C CA . ILE A 1 84 ? -21.658 -7.317 -11.115 1.00 39.69 84 ILE A CA 1
ATOM 643 C C . ILE A 1 84 ? -20.738 -7.612 -12.301 1.00 39.69 84 ILE A C 1
ATOM 645 O O . ILE A 1 84 ? -19.503 -7.625 -12.106 1.00 39.69 84 ILE A O 1
#

Organism: NCBI:txid930991

Radius of gyration: 15.32 Å; chains: 1; bounding box: 47×25×32 Å

pLDDT: mean 70.81, std 12.17, range [39.69, 88.31]